Protein AF-A0A1S0UCZ0-F1 (afdb_monomer)

Radius of gyration: 12.51 Å; Cα contacts (8 Å, |Δi|>4): 95; chains: 1; bounding box: 31×21×36 Å

Foldseek 3Di:
DDWFKEKEFEQEPPRDTWIWIFGRVDVPIDIDTDDDDDTPYYDYDYPVVVVCCVVVNDPPVD

Sequence (62 aa):
MQSGLFRFVLIGPDNVIKKWIVDFKVTPPIIGETNAGNVDVEMTMKDSDFMKIVTGKLRPDQ

Structure (mmCIF, N/CA/C/O backbone):
data_AF-A0A1S0UCZ0-F1
#
_entry.id   AF-A0A1S0UCZ0-F1
#
loop_
_atom_site.group_PDB
_atom_site.id
_atom_site.type_symbol
_atom_site.label_atom_id
_atom_site.label_alt_id
_atom_site.label_comp_id
_atom_site.label_asym_id
_atom_site.label_entity_id
_atom_site.label_seq_id
_atom_site.pdbx_PDB_ins_code
_atom_site.Cartn_x
_atom_site.Cartn_y
_atom_site.Cartn_z
_atom_site.occupancy
_atom_site.B_iso_or_equiv
_atom_site.auth_seq_id
_atom_site.auth_comp_id
_atom_site.auth_asym_id
_atom_site.auth_atom_id
_atom_site.pdbx_PDB_model_num
ATOM 1 N N . MET A 1 1 ? 3.763 -3.431 -20.772 1.00 55.25 1 MET A N 1
ATOM 2 C CA . MET A 1 1 ? 3.313 -3.217 -19.381 1.00 55.25 1 MET A CA 1
ATOM 3 C C . MET A 1 1 ? 3.462 -1.741 -19.082 1.00 55.25 1 MET A C 1
ATOM 5 O O . MET A 1 1 ? 4.528 -1.203 -19.348 1.00 55.25 1 MET A O 1
ATOM 9 N N . GLN A 1 2 ? 2.404 -1.076 -18.624 1.00 59.50 2 GLN A N 1
ATOM 10 C CA . GLN A 1 2 ? 2.535 0.288 -18.117 1.00 59.50 2 GLN A CA 1
ATOM 11 C C . GLN A 1 2 ? 3.291 0.194 -16.787 1.00 59.50 2 GLN A C 1
ATOM 13 O O . GLN A 1 2 ? 2.900 -0.578 -15.916 1.00 59.50 2 GLN A O 1
ATOM 18 N N . SER A 1 3 ? 4.421 0.884 -16.687 1.00 85.19 3 SER A N 1
ATOM 19 C CA . SER A 1 3 ? 5.280 0.864 -15.507 1.00 85.19 3 SER A CA 1
ATOM 20 C C . SER A 1 3 ? 4.946 2.059 -14.622 1.00 85.19 3 SER A C 1
ATOM 22 O O . SER A 1 3 ? 4.900 3.176 -15.133 1.00 85.19 3 SER A O 1
ATOM 24 N N . GLY A 1 4 ? 4.724 1.846 -13.323 1.00 93.12 4 GLY A N 1
ATOM 25 C CA . GLY A 1 4 ? 4.258 2.893 -12.413 1.00 93.12 4 GLY A CA 1
ATOM 26 C C . GLY A 1 4 ? 4.873 2.811 -11.019 1.00 93.12 4 GLY A C 1
ATOM 27 O O . GLY A 1 4 ? 5.228 1.731 -10.546 1.00 93.12 4 GLY A O 1
ATOM 28 N N . LEU A 1 5 ? 4.983 3.973 -10.381 1.00 94.38 5 LEU A N 1
ATOM 29 C CA . LEU A 1 5 ? 5.355 4.160 -8.987 1.00 94.38 5 LEU A CA 1
ATOM 30 C C . LEU A 1 5 ? 4.113 4.603 -8.208 1.00 94.38 5 LEU A C 1
ATOM 32 O O . LEU A 1 5 ? 3.592 5.701 -8.422 1.00 94.38 5 LEU A O 1
ATOM 36 N N . PHE A 1 6 ? 3.661 3.743 -7.301 1.00 95.50 6 PHE A N 1
ATOM 37 C CA . PHE A 1 6 ? 2.454 3.940 -6.504 1.00 95.50 6 PHE A CA 1
ATOM 38 C C . PHE A 1 6 ? 2.831 4.219 -5.055 1.00 95.50 6 PHE A C 1
ATOM 40 O O . PHE A 1 6 ? 3.672 3.510 -4.503 1.00 95.50 6 PHE A O 1
ATOM 47 N N . ARG A 1 7 ? 2.180 5.197 -4.419 1.00 96.44 7 ARG A N 1
ATOM 48 C CA . ARG A 1 7 ? 2.263 5.426 -2.973 1.00 96.44 7 ARG A CA 1
ATOM 49 C C . ARG A 1 7 ? 0.941 5.113 -2.289 1.00 96.44 7 ARG A C 1
ATOM 51 O O . ARG A 1 7 ? -0.102 5.630 -2.681 1.00 96.44 7 ARG A O 1
ATOM 58 N N . PHE A 1 8 ? 1.025 4.350 -1.207 1.00 96.12 8 PHE A N 1
ATOM 59 C CA . PHE A 1 8 ? -0.057 4.126 -0.257 1.00 96.12 8 PHE A CA 1
ATOM 60 C C . PHE A 1 8 ? 0.224 4.924 1.014 1.00 96.12 8 PHE A C 1
ATOM 62 O O . PHE A 1 8 ? 1.229 4.693 1.690 1.00 96.12 8 PHE A O 1
ATOM 69 N N . VAL A 1 9 ? -0.655 5.869 1.332 1.00 96.31 9 VAL A N 1
ATOM 70 C CA . VAL A 1 9 ? -0.659 6.629 2.584 1.00 96.31 9 VAL A CA 1
ATOM 71 C C . VAL A 1 9 ? -1.746 6.028 3.473 1.00 96.31 9 VAL A C 1
ATOM 73 O O . VAL A 1 9 ? -2.937 6.261 3.264 1.00 96.31 9 VAL A O 1
ATOM 76 N N . LEU A 1 10 ? -1.329 5.210 4.437 1.00 96.38 10 LEU A N 1
ATOM 77 C CA . LEU A 1 10 ? -2.220 4.455 5.313 1.00 96.38 1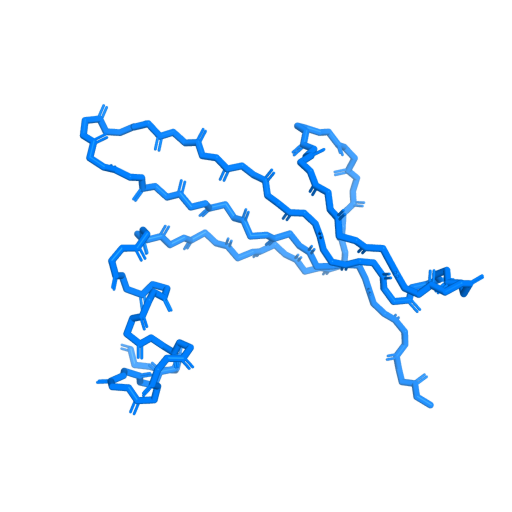0 LEU A CA 1
ATOM 78 C C . LEU A 1 10 ? -2.360 5.164 6.658 1.00 96.38 10 LEU A C 1
ATOM 80 O O . LEU A 1 10 ? -1.368 5.412 7.348 1.00 96.38 10 LEU A O 1
ATOM 84 N N . ILE A 1 11 ? -3.603 5.483 7.015 1.00 97.50 11 ILE A N 1
ATOM 85 C CA . ILE A 1 11 ? -3.963 6.140 8.274 1.00 97.50 11 ILE A CA 1
ATOM 86 C C . ILE A 1 11 ? -4.443 5.063 9.251 1.00 97.50 11 ILE A C 1
ATOM 88 O O . ILE A 1 11 ? -5.532 4.503 9.089 1.00 97.50 11 ILE A O 1
ATOM 92 N N . GLY A 1 12 ? -3.605 4.744 10.233 1.00 95.25 12 GLY A N 1
ATOM 93 C CA . GLY A 1 12 ? -3.895 3.789 11.296 1.00 95.25 12 GLY A CA 1
ATOM 94 C C . GLY A 1 12 ? -4.668 4.403 12.472 1.00 95.25 12 GLY A C 1
ATOM 95 O O . GLY A 1 12 ? -5.096 5.561 12.414 1.00 95.25 12 GLY A O 1
ATOM 96 N N . PRO A 1 13 ? -4.849 3.632 13.560 1.00 93.38 13 PRO A N 1
ATOM 97 C CA . PRO A 1 13 ? -5.384 4.139 14.823 1.00 93.38 13 PRO A CA 1
ATOM 98 C C . PRO A 1 13 ? -4.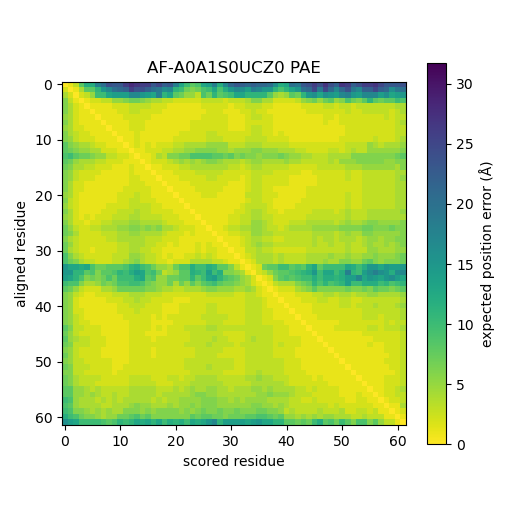592 5.352 15.329 1.00 93.38 13 PRO A C 1
ATOM 100 O O . PRO A 1 13 ? -3.413 5.508 15.010 1.00 93.38 13 PRO A O 1
ATOM 103 N N . ASP A 1 14 ? -5.253 6.227 16.086 1.00 93.75 14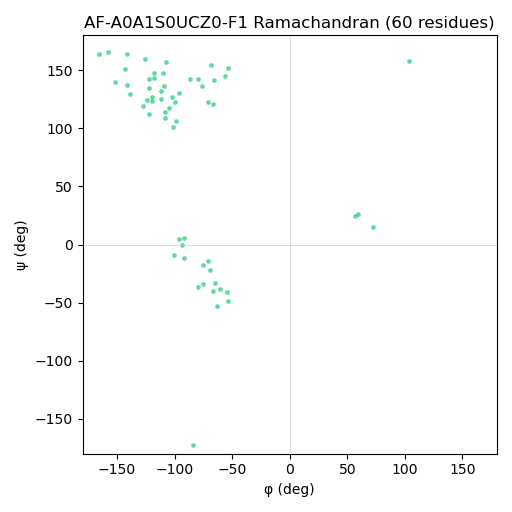 ASP A N 1
ATOM 104 C CA . ASP A 1 14 ? -4.655 7.442 16.666 1.00 93.75 14 ASP A CA 1
ATOM 105 C C . ASP A 1 14 ? -4.006 8.394 15.641 1.00 93.75 14 ASP A C 1
ATOM 107 O O . ASP A 1 14 ? -3.132 9.191 15.973 1.00 93.75 14 ASP A O 1
ATOM 111 N N . ASN A 1 15 ? -4.453 8.333 14.379 1.00 92.06 15 ASN A N 1
ATOM 112 C CA . ASN A 1 15 ? -3.913 9.095 13.247 1.00 92.06 15 ASN A CA 1
ATOM 113 C C . ASN A 1 15 ? -2.424 8.832 12.964 1.00 92.06 15 ASN A C 1
ATOM 115 O O . ASN A 1 15 ? -1.744 9.680 12.381 1.00 92.06 15 ASN A O 1
ATOM 119 N N . VAL A 1 16 ? -1.906 7.655 13.328 1.00 95.50 16 VAL A N 1
ATOM 120 C CA . VAL A 1 16 ? -0.560 7.241 12.916 1.00 95.50 16 VAL A CA 1
ATOM 121 C C . VAL A 1 16 ? -0.544 7.024 11.401 1.00 95.50 16 VAL A C 1
ATOM 123 O O . VAL A 1 16 ? -1.289 6.197 10.880 1.00 95.50 16 VAL A O 1
ATOM 126 N N . ILE A 1 17 ? 0.315 7.753 10.687 1.00 95.50 17 ILE A N 1
ATOM 127 C CA . ILE A 1 17 ? 0.433 7.674 9.225 1.00 95.50 17 ILE A CA 1
ATOM 128 C C . ILE A 1 17 ? 1.669 6.855 8.853 1.00 95.50 17 ILE A C 1
ATOM 130 O O . ILE A 1 17 ? 2.780 7.181 9.273 1.00 95.50 17 ILE A O 1
ATOM 134 N N . LYS A 1 18 ? 1.487 5.839 8.005 1.00 94.69 18 LYS A N 1
ATOM 135 C CA . LYS A 1 18 ? 2.584 5.128 7.335 1.00 94.69 18 LYS A CA 1
ATOM 136 C C . LYS A 1 18 ? 2.484 5.286 5.826 1.00 94.69 18 LYS A C 1
ATOM 138 O O . LYS A 1 18 ? 1.391 5.303 5.264 1.00 94.69 18 LYS A O 1
ATOM 143 N N . LYS A 1 19 ? 3.637 5.398 5.171 1.00 96.00 19 LYS A N 1
ATOM 144 C CA . LYS A 1 19 ? 3.733 5.602 3.726 1.00 96.00 19 LYS A CA 1
ATOM 145 C C . LYS A 1 19 ? 4.580 4.509 3.097 1.00 96.00 19 LYS A C 1
ATOM 147 O O . LYS A 1 19 ? 5.740 4.335 3.463 1.00 96.00 19 LYS A O 1
ATOM 152 N N . TRP A 1 20 ? 4.000 3.825 2.123 1.00 95.88 20 TRP A N 1
ATOM 153 C CA . TRP A 1 20 ? 4.633 2.730 1.395 1.00 95.88 20 TRP A CA 1
ATOM 154 C C . TRP A 1 20 ? 4.658 3.040 -0.092 1.00 95.88 20 TRP A C 1
ATOM 156 O O . TRP A 1 20 ? 3.692 3.595 -0.617 1.00 95.88 20 TRP A O 1
ATOM 166 N N . ILE A 1 21 ? 5.737 2.661 -0.770 1.00 95.88 21 ILE A N 1
ATOM 167 C CA . ILE A 1 21 ? 5.797 2.645 -2.229 1.00 95.88 21 ILE A CA 1
ATOM 168 C C . ILE A 1 21 ? 5.839 1.232 -2.775 1.00 95.88 21 ILE A C 1
ATOM 170 O O . ILE A 1 21 ? 6.434 0.334 -2.178 1.00 95.88 21 ILE A O 1
ATOM 174 N N . VAL A 1 22 ? 5.242 1.087 -3.952 1.00 95.00 22 VAL A N 1
ATOM 175 C CA . VAL A 1 22 ? 5.429 -0.054 -4.839 1.00 95.00 22 VAL A CA 1
ATOM 176 C C . VAL A 1 22 ? 5.937 0.501 -6.162 1.00 95.00 22 VAL A C 1
ATOM 178 O O . VAL A 1 22 ? 5.222 1.240 -6.846 1.00 95.00 22 VAL A O 1
ATOM 181 N N . ASP A 1 23 ? 7.191 0.196 -6.484 1.00 94.06 23 ASP A N 1
ATOM 182 C CA . ASP A 1 23 ? 7.863 0.701 -7.676 1.00 94.06 23 ASP A CA 1
ATOM 183 C C . ASP A 1 23 ? 8.048 -0.417 -8.703 1.00 94.06 23 ASP A C 1
ATOM 185 O O . ASP A 1 23 ? 8.870 -1.322 -8.530 1.00 94.06 23 ASP A O 1
ATOM 189 N N . PHE A 1 24 ? 7.277 -0.333 -9.786 1.00 94.69 24 PHE A N 1
ATOM 190 C CA . PHE A 1 24 ? 7.400 -1.217 -10.942 1.00 94.69 24 PHE A CA 1
ATOM 191 C C . PHE A 1 24 ? 8.311 -0.643 -12.042 1.00 94.69 24 PHE A C 1
ATOM 193 O O . PHE A 1 24 ? 8.504 -1.312 -13.055 1.00 94.69 24 PHE A O 1
ATOM 200 N N . LYS A 1 25 ? 8.874 0.568 -11.865 1.00 92.44 25 LYS A N 1
ATOM 201 C CA . LYS A 1 25 ? 9.828 1.206 -12.801 1.00 92.44 25 LYS A CA 1
ATOM 202 C C . LYS A 1 25 ? 11.221 0.610 -12.745 1.00 92.44 25 LYS A C 1
ATOM 204 O O . LYS A 1 25 ? 11.995 0.800 -13.682 1.00 92.44 25 LYS A O 1
ATOM 209 N N . VAL A 1 26 ? 11.532 -0.118 -11.682 1.00 90.81 26 VAL A N 1
ATOM 210 C CA . VAL A 1 26 ? 12.797 -0.829 -11.510 1.00 90.81 26 VAL A CA 1
ATOM 211 C C . VAL A 1 26 ? 12.607 -2.338 -11.668 1.00 90.81 26 VAL A C 1
ATOM 213 O O . VAL A 1 26 ? 11.507 -2.870 -11.532 1.00 90.81 26 VAL A O 1
ATOM 216 N N . THR A 1 27 ? 13.688 -3.047 -11.997 1.00 92.25 27 THR A N 1
ATOM 217 C CA . THR A 1 27 ? 13.705 -4.512 -12.100 1.00 92.25 27 THR A CA 1
ATOM 218 C C . THR A 1 27 ? 14.856 -5.064 -11.251 1.00 92.25 27 THR A C 1
ATOM 220 O O . THR A 1 27 ? 16.007 -4.734 -11.541 1.00 92.25 27 THR A O 1
ATOM 223 N N . PRO A 1 28 ? 14.582 -5.895 -10.225 1.00 92.00 28 PRO A N 1
ATOM 224 C CA . PRO A 1 28 ? 13.254 -6.351 -9.794 1.00 92.00 28 PRO A CA 1
ATOM 225 C C . PRO A 1 28 ? 12.407 -5.212 -9.187 1.00 92.00 28 PRO A C 1
ATOM 227 O O . PRO A 1 28 ? 12.988 -4.253 -8.678 1.00 92.00 28 PRO A O 1
ATOM 230 N N . PRO A 1 29 ? 11.061 -5.304 -9.219 1.00 93.69 29 PRO A N 1
ATOM 231 C CA . PRO A 1 29 ? 10.196 -4.350 -8.529 1.00 93.69 29 PRO A CA 1
ATOM 232 C C . PRO A 1 29 ? 10.524 -4.273 -7.038 1.00 93.69 29 PRO A C 1
ATOM 234 O O . PRO A 1 29 ? 10.854 -5.292 -6.422 1.00 93.69 29 PRO A O 1
ATOM 237 N N . ILE A 1 30 ? 10.399 -3.082 -6.454 1.00 93.19 30 ILE A N 1
ATOM 238 C CA . ILE A 1 30 ? 10.708 -2.854 -5.037 1.00 93.19 30 ILE A CA 1
ATOM 239 C C . ILE A 1 30 ? 9.479 -2.401 -4.253 1.00 93.19 30 ILE A C 1
ATOM 241 O O . ILE A 1 30 ? 8.605 -1.697 -4.761 1.00 93.19 30 ILE A O 1
ATOM 245 N N . ILE A 1 31 ? 9.448 -2.798 -2.981 1.00 95.00 31 ILE A N 1
ATOM 246 C CA . ILE A 1 31 ? 8.496 -2.325 -1.976 1.00 95.00 31 ILE A CA 1
ATOM 247 C C . ILE A 1 31 ? 9.313 -1.737 -0.829 1.00 95.00 31 ILE A C 1
ATOM 249 O O . ILE A 1 31 ? 10.289 -2.347 -0.392 1.00 95.00 31 ILE A O 1
ATOM 253 N N . GLY A 1 32 ? 8.921 -0.569 -0.328 1.00 93.88 32 GLY A N 1
ATOM 254 C CA . GLY A 1 32 ? 9.615 0.057 0.794 1.00 93.88 32 GLY A CA 1
ATOM 255 C C . GLY A 1 32 ? 8.832 1.192 1.436 1.00 93.88 32 GLY A C 1
ATOM 256 O O . GLY A 1 32 ? 7.881 1.718 0.855 1.00 93.88 32 GLY A O 1
ATOM 257 N N . GLU A 1 33 ? 9.239 1.575 2.643 1.00 92.94 33 GLU A N 1
ATOM 258 C CA . GLU A 1 33 ? 8.739 2.785 3.296 1.00 92.94 33 GLU A CA 1
ATOM 259 C C . GLU A 1 33 ? 9.391 4.021 2.662 1.00 92.94 33 GLU A C 1
ATOM 261 O O . GLU A 1 33 ? 10.597 4.042 2.413 1.00 92.94 33 GLU A O 1
ATOM 266 N N . THR A 1 34 ? 8.615 5.074 2.401 1.00 81.31 34 THR A N 1
ATOM 267 C CA . THR A 1 34 ? 9.185 6.355 1.957 1.00 81.31 34 THR A CA 1
ATOM 268 C C . THR A 1 34 ? 8.332 7.541 2.365 1.00 81.31 34 THR A C 1
ATOM 270 O O . THR A 1 34 ? 7.108 7.531 2.251 1.00 81.31 34 THR A O 1
ATOM 273 N N . ASN A 1 35 ? 9.000 8.61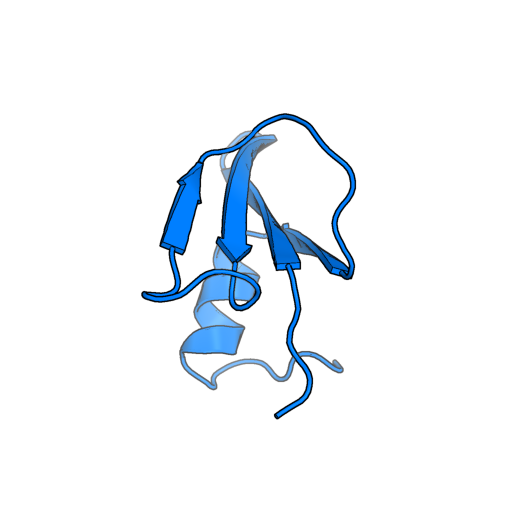5 2.777 1.00 68.50 35 ASN A N 1
ATOM 274 C CA . ASN A 1 35 ? 8.354 9.859 3.180 1.00 68.50 35 ASN A CA 1
ATOM 275 C C . ASN A 1 35 ? 8.388 10.948 2.097 1.00 68.50 35 ASN A C 1
ATOM 277 O O . ASN A 1 35 ? 7.729 11.973 2.271 1.00 68.50 35 ASN A O 1
ATOM 281 N N . ALA A 1 36 ? 9.126 10.748 0.998 1.00 71.50 36 ALA A N 1
ATOM 282 C CA . ALA A 1 36 ? 9.439 11.807 0.039 1.00 71.50 36 ALA A CA 1
ATOM 283 C C . ALA A 1 36 ? 9.423 11.333 -1.426 1.00 71.50 36 ALA A C 1
ATOM 285 O O . ALA A 1 36 ? 9.451 10.136 -1.716 1.00 71.50 36 ALA A O 1
ATOM 286 N N . GLY A 1 37 ? 9.376 12.300 -2.347 1.00 83.38 37 GLY A N 1
ATOM 287 C CA . GLY A 1 37 ? 9.437 12.094 -3.798 1.00 83.38 37 GLY A CA 1
ATOM 288 C C . GLY A 1 37 ? 8.086 12.231 -4.502 1.00 83.38 37 GLY A C 1
ATOM 289 O O . GLY A 1 37 ? 7.031 12.080 -3.886 1.00 83.38 37 GLY A O 1
ATOM 290 N N . ASN A 1 38 ? 8.127 12.507 -5.803 1.00 88.50 38 ASN A N 1
ATOM 291 C CA . ASN A 1 38 ? 6.943 12.451 -6.657 1.00 88.50 38 ASN A CA 1
ATOM 292 C C . ASN A 1 38 ? 6.653 10.995 -7.033 1.00 88.50 38 ASN A C 1
ATOM 294 O O . ASN A 1 38 ? 7.576 10.217 -7.277 1.00 88.50 38 ASN A O 1
ATOM 298 N N . VAL A 1 39 ? 5.375 10.643 -7.087 1.00 94.31 39 VAL A N 1
ATOM 299 C CA . VAL A 1 39 ? 4.883 9.326 -7.509 1.00 94.31 39 VAL A CA 1
ATOM 300 C C . VAL A 1 39 ? 3.868 9.511 -8.629 1.00 94.31 39 VAL A C 1
ATOM 302 O O . VAL A 1 39 ? 3.329 10.606 -8.782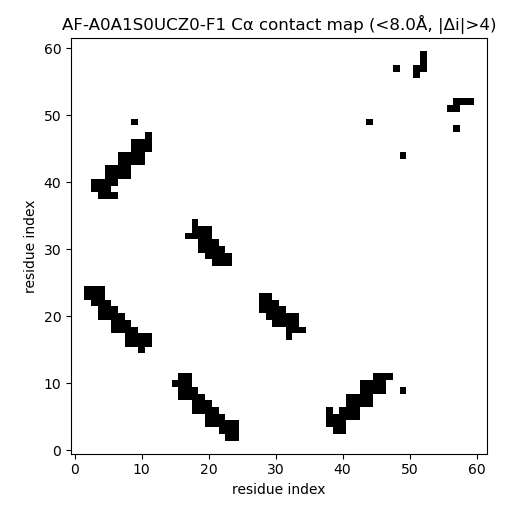 1.00 94.31 39 VAL A O 1
ATOM 305 N N . ASP A 1 40 ? 3.614 8.469 -9.419 1.00 95.81 40 ASP A N 1
ATOM 306 C CA . ASP A 1 40 ? 2.633 8.567 -10.509 1.00 95.81 40 ASP A CA 1
ATOM 307 C C . ASP A 1 40 ? 1.205 8.541 -9.963 1.00 95.81 40 ASP A C 1
ATOM 309 O O . ASP A 1 40 ? 0.312 9.193 -10.499 1.00 95.81 40 ASP A O 1
ATOM 313 N N . VAL A 1 41 ? 0.998 7.781 -8.884 1.00 94.56 41 VAL A N 1
ATOM 314 C CA . VAL A 1 41 ? -0.290 7.635 -8.208 1.00 94.56 41 VAL A CA 1
ATOM 315 C C . VAL A 1 41 ? -0.068 7.650 -6.701 1.00 94.56 41 VAL A C 1
ATOM 317 O O . VAL A 1 41 ? 0.749 6.890 -6.180 1.00 94.56 41 VAL A O 1
ATOM 320 N N . GLU A 1 42 ? -0.826 8.482 -5.994 1.00 95.25 42 GLU A N 1
ATOM 321 C CA . GLU A 1 42 ? -0.878 8.505 -4.533 1.00 95.25 42 GLU A CA 1
ATOM 322 C C . GLU A 1 42 ? -2.304 8.200 -4.068 1.00 95.25 42 GLU A C 1
ATOM 324 O O . GLU A 1 42 ? -3.263 8.830 -4.511 1.00 95.25 42 GLU A O 1
ATOM 329 N N . MET A 1 43 ? -2.442 7.218 -3.180 1.00 94.75 43 MET A N 1
ATOM 330 C CA . MET A 1 43 ? -3.713 6.794 -2.598 1.00 94.75 43 MET A CA 1
ATOM 331 C C . MET A 1 43 ? -3.650 6.981 -1.087 1.00 94.75 43 MET A C 1
ATOM 333 O O . ME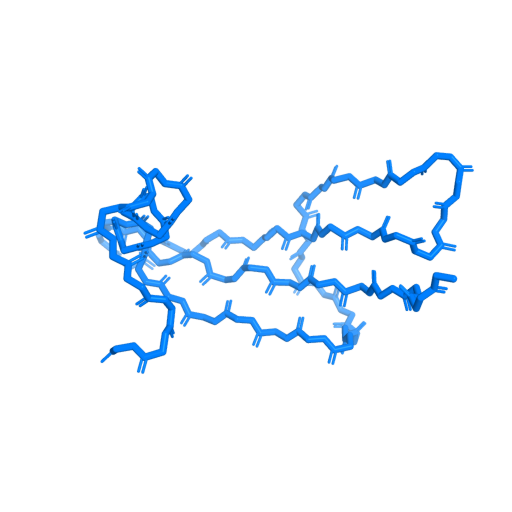T A 1 43 ? -2.772 6.423 -0.430 1.00 94.75 43 MET A O 1
ATOM 337 N N . THR A 1 44 ? -4.588 7.753 -0.538 1.00 95.69 44 THR A N 1
ATOM 338 C CA . THR A 1 44 ? -4.713 7.974 0.908 1.00 95.69 44 THR A CA 1
ATOM 339 C C . THR A 1 44 ? -5.978 7.314 1.422 1.00 95.69 44 THR A C 1
ATOM 341 O O . THR A 1 44 ? -7.064 7.599 0.924 1.00 95.69 44 THR A O 1
ATOM 344 N N . MET A 1 45 ? -5.851 6.444 2.424 1.00 96.00 45 MET A N 1
ATOM 345 C CA . MET A 1 45 ? -6.994 5.735 2.999 1.00 96.00 45 MET A CA 1
ATOM 346 C C . MET A 1 45 ? -6.719 5.240 4.419 1.00 96.00 45 MET A C 1
ATOM 348 O O . MET A 1 45 ? -5.575 5.198 4.875 1.00 96.00 45 MET A O 1
ATOM 352 N N . LYS A 1 46 ? -7.779 4.852 5.135 1.00 96.88 46 LYS A N 1
ATOM 353 C CA . LYS A 1 46 ? -7.636 4.179 6.430 1.00 96.88 46 LYS A CA 1
ATOM 354 C C . LYS A 1 46 ? -6.986 2.815 6.230 1.00 96.88 46 LYS A C 1
ATOM 356 O O . LYS A 1 46 ? -7.347 2.094 5.301 1.00 96.88 46 LYS A O 1
ATOM 361 N N . ASP A 1 47 ? -6.105 2.434 7.148 1.00 96.50 47 ASP A N 1
ATOM 362 C CA . ASP A 1 47 ? -5.471 1.111 7.157 1.00 96.50 47 ASP A CA 1
ATOM 363 C C . ASP A 1 47 ? -6.520 -0.020 7.141 1.00 96.50 47 ASP A C 1
ATOM 365 O O . ASP A 1 47 ? -6.436 -0.969 6.363 1.00 96.50 47 ASP A O 1
ATOM 369 N N . SER A 1 48 ? -7.604 0.147 7.902 1.00 96.12 48 SER A N 1
ATOM 370 C CA . SER A 1 48 ? -8.705 -0.819 7.947 1.00 96.12 48 SER A CA 1
ATOM 371 C C . SER A 1 48 ? -9.469 -0.957 6.626 1.00 96.12 48 SER A C 1
ATOM 373 O O . SER A 1 48 ? -9.930 -2.054 6.308 1.00 96.12 48 SER A O 1
ATOM 375 N N . ASP A 1 49 ? -9.607 0.116 5.847 1.00 96.06 49 ASP A N 1
ATOM 376 C CA . ASP A 1 49 ? -10.280 0.068 4.546 1.00 96.06 49 ASP A CA 1
ATOM 377 C C . ASP A 1 49 ? -9.348 -0.486 3.467 1.00 96.06 49 ASP A C 1
ATOM 379 O O . ASP A 1 49 ? -9.787 -1.310 2.664 1.00 96.06 49 ASP A O 1
ATOM 383 N N . PHE A 1 50 ? -8.051 -0.163 3.522 1.00 95.62 50 PHE A N 1
ATOM 384 C CA . PHE A 1 50 ? -7.032 -0.825 2.705 1.00 95.62 50 PHE A CA 1
ATOM 385 C C . PHE A 1 50 ? -7.084 -2.347 2.883 1.00 95.62 50 PHE A C 1
ATOM 387 O O . PHE A 1 50 ? -7.197 -3.077 1.898 1.00 95.62 50 PHE A O 1
ATOM 394 N N . MET A 1 51 ? -7.114 -2.832 4.131 1.00 95.88 51 MET A N 1
ATOM 395 C CA . MET A 1 51 ? -7.210 -4.265 4.421 1.00 95.88 51 MET A CA 1
ATOM 396 C C . MET A 1 51 ? -8.487 -4.901 3.861 1.00 95.88 51 MET A C 1
ATOM 398 O O . MET A 1 51 ? -8.444 -6.020 3.345 1.00 95.88 51 MET A O 1
ATOM 402 N N . LYS A 1 52 ? -9.631 -4.210 3.910 1.00 96.94 52 LYS A N 1
ATOM 403 C CA . LYS A 1 52 ? -10.862 -4.710 3.277 1.00 96.94 52 LYS A CA 1
ATOM 404 C C . LYS A 1 52 ? -10.736 -4.754 1.755 1.00 96.94 52 LYS A C 1
ATOM 406 O O . LYS A 1 52 ? -11.186 -5.731 1.167 1.00 96.94 52 LYS A O 1
ATOM 411 N N . ILE A 1 53 ? -10.112 -3.757 1.129 1.00 95.50 53 ILE A N 1
ATOM 412 C CA . ILE A 1 53 ? -9.922 -3.711 -0.328 1.00 95.50 53 ILE A CA 1
ATOM 413 C C . ILE A 1 53 ? -9.041 -4.867 -0.796 1.00 95.50 53 ILE A C 1
ATOM 415 O O . ILE A 1 53 ? -9.458 -5.652 -1.646 1.00 95.50 53 ILE A O 1
ATOM 419 N N . VAL A 1 54 ? -7.859 -5.040 -0.200 1.00 93.56 54 VAL A N 1
ATOM 420 C CA . VAL A 1 54 ? -6.914 -6.087 -0.632 1.00 93.56 54 VAL A CA 1
ATOM 421 C C . VAL A 1 54 ? -7.406 -7.502 -0.321 1.00 93.56 54 VAL A C 1
ATOM 423 O O . VAL A 1 54 ? -6.986 -8.455 -0.971 1.00 93.56 54 VAL A O 1
ATOM 426 N N . THR A 1 55 ? -8.326 -7.652 0.638 1.00 96.12 55 THR A N 1
ATOM 427 C CA . THR A 1 55 ? -8.996 -8.932 0.930 1.00 96.12 55 THR A CA 1
ATOM 428 C C . THR A 1 55 ? -10.306 -9.127 0.158 1.00 96.12 55 THR A C 1
ATOM 430 O O . THR A 1 55 ? -11.011 -10.106 0.399 1.00 96.12 55 THR A O 1
ATOM 433 N N . GLY A 1 56 ? -10.651 -8.216 -0.762 1.00 95.19 56 GLY A N 1
ATOM 434 C CA . GLY A 1 56 ? -11.843 -8.309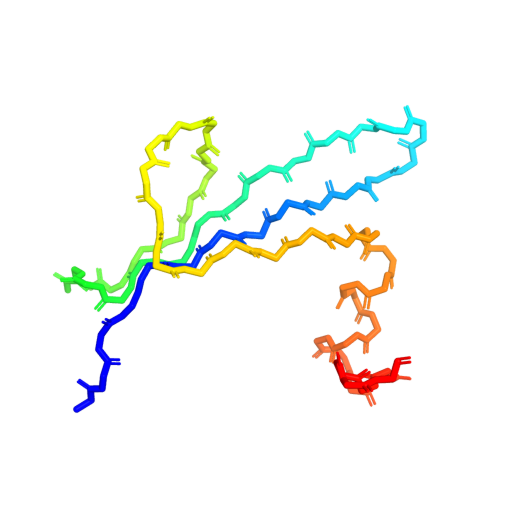 -1.612 1.00 95.19 56 GLY A CA 1
ATOM 435 C C . GLY A 1 56 ? -13.171 -8.058 -0.889 1.00 95.19 56 GLY A C 1
ATOM 436 O O . GLY A 1 56 ? -14.231 -8.391 -1.413 1.00 95.19 56 GLY A O 1
ATOM 437 N N . LYS A 1 57 ? -13.132 -7.488 0.319 1.00 95.31 57 LYS A N 1
ATOM 438 C CA . LYS A 1 57 ? -14.301 -7.192 1.167 1.00 95.31 57 LYS A CA 1
ATOM 439 C C . LYS A 1 57 ? -14.870 -5.787 0.964 1.00 95.31 57 LYS A C 1
ATOM 441 O O . LYS A 1 57 ? -15.943 -5.491 1.481 1.00 95.31 57 LYS A O 1
ATOM 446 N N . LEU A 1 58 ? -14.149 -4.922 0.258 1.00 94.81 58 LEU A N 1
ATOM 447 C CA . LEU A 1 58 ? -14.572 -3.577 -0.124 1.00 94.81 58 LEU A CA 1
ATOM 448 C C . LEU A 1 58 ? -14.066 -3.308 -1.541 1.00 94.81 58 LEU A C 1
ATOM 450 O O . LEU A 1 58 ? -12.931 -3.663 -1.855 1.00 94.81 58 LEU A O 1
ATOM 454 N N . ARG A 1 59 ? -14.888 -2.711 -2.406 1.00 92.69 59 ARG A N 1
ATOM 455 C CA . ARG A 1 59 ? -14.416 -2.303 -3.733 1.00 92.69 59 ARG A CA 1
ATOM 456 C C . ARG A 1 59 ? -13.803 -0.900 -3.657 1.00 92.69 59 ARG A C 1
ATOM 458 O O . ARG A 1 59 ? -14.313 -0.077 -2.905 1.00 92.69 59 ARG A O 1
ATOM 465 N N . PRO A 1 60 ? -12.720 -0.625 -4.400 1.00 86.56 60 PRO A N 1
ATOM 466 C CA . PRO A 1 60 ? -12.000 0.647 -4.318 1.00 86.56 60 PRO A CA 1
ATOM 467 C C . PRO A 1 60 ? -12.751 1.848 -4.922 1.00 86.56 60 PRO A C 1
ATOM 469 O O . PRO A 1 60 ? -12.340 2.980 -4.700 1.00 86.56 60 PRO A O 1
ATOM 472 N N . ASP A 1 61 ? -13.811 1.615 -5.697 1.00 87.62 61 ASP A N 1
ATOM 473 C CA . ASP A 1 61 ? -14.653 2.626 -6.351 1.00 87.62 61 ASP A CA 1
ATOM 474 C C . ASP A 1 61 ? -15.929 2.981 -5.562 1.00 87.62 61 ASP A C 1
ATOM 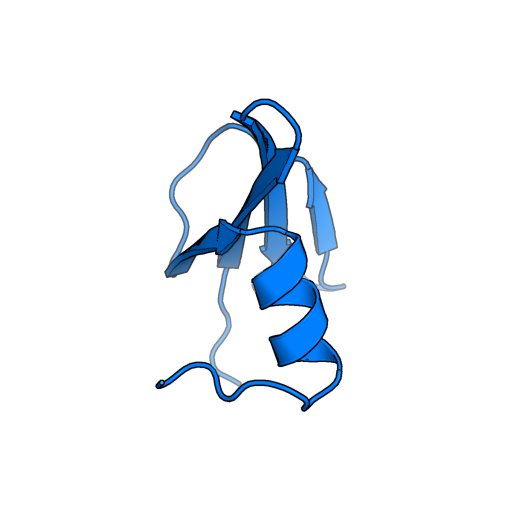476 O O . ASP A 1 61 ? -16.771 3.729 -6.062 1.00 87.62 61 ASP A O 1
ATOM 480 N N . GLN A 1 62 ? -16.085 2.429 -4.354 1.00 69.25 62 GLN A N 1
ATOM 481 C CA . GLN A 1 62 ? -17.197 2.700 -3.435 1.00 69.25 62 GLN A CA 1
ATOM 482 C C . GLN A 1 62 ? -16.814 3.717 -2.367 1.00 69.25 62 GLN A C 1
ATOM 484 O O . GLN A 1 62 ? -17.718 4.497 -1.994 1.00 69.25 62 GLN A O 1
#

InterPro domains:
  IPR003033 SCP2 sterol-binding domain [PF02036] (4-62)
  IPR036527 SCP2 sterol-binding domain superfamily [G3DSA:3.30.1050.10] (2-62)
  IPR036527 SCP2 sterol-binding domain superfamily [SSF55718] (4-62)

Organism: Loa loa 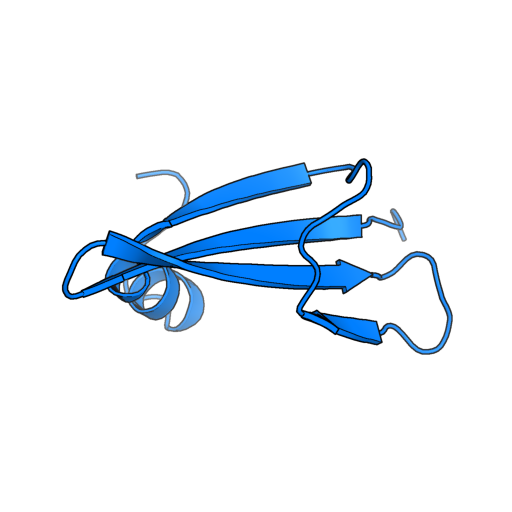(NCBI:txid7209)

Nearest PDB structures (foldseek):
  8af2-assembly2_B  TM=8.864E-01  e=8.710E-05  Homo sapiens
  1c44-assembly1_A  TM=9.016E-01  e=4.856E-04  Oryctolagus cuniculus
  2c0l-assembly1_B  TM=8.495E-01  e=4.546E-04  Homo sapiens
  4uei-assembly1_A  TM=8.697E-01  e=9.404E-04  Helicoverpa armigera
  6v1w-assembly1_A  TM=4.880E-01  e=2.123E-01  Salasvirus phi29

pLDDT: mean 91.51, std 8.71, range [55.25, 97.5]

Secondary structure (DSSP, 8-state):
----EEEEEEE-GGG-EEEEEEE-SSSS-EEEE-S-S--SEEEEEEHHHHHHHHTTSS-TT-

Solvent-accessible surface area (backbone atoms only — not comparable to full-atom values): 3786 Å² total; per-residue (Å²): 130,92,64,48,36,38,33,43,38,31,37,40,78,96,74,45,73,48,39,37,36,44,32,52,76,47,88,77,63,48,73,47,79,53,94,76,82,90,61,81,40,80,46,77,47,44,40,72,56,52,54,29,36,80,69,70,73,39,68,94,91,116

Mean predicted aligned error: 3.92 Å